Protein AF-A0A420BUR4-F1 (afdb_monomer)

Radius of gyration: 21.05 Å; Cα contacts (8 Å, |Δi|>4): 102; chains: 1; bounding box: 22×32×71 Å

Mean predicted aligned error: 13.86 Å

Sequence (83 aa):
MAGHQSADQKAQDAAAKKAAEPQLAGEKAAAEQLQVIGPVAVLPLNSGGERYAYRGAPVSSDEYTDEGIEHAKAIGLVGKPKK

Solvent-accessible surface area (backbone atoms only — not comparable to full-atom values): 4800 Å² total; per-residue (Å²): 142,87,85,70,72,74,63,61,57,58,56,53,57,55,52,56,55,64,60,50,55,62,51,55,52,53,54,53,52,66,73,53,55,27,17,26,70,27,78,61,36,80,35,38,29,68,89,58,66,72,45,81,38,44,52,70,33,80,45,48,69,87,58,26,34,60,69,39,51,52,51,34,36,76,74,56,25,31,38,77,68,82,130

Structure (mmCIF, N/CA/C/O backbone):
data_AF-A0A420BUR4-F1
#
_entry.id   AF-A0A420BUR4-F1
#
loop_
_atom_site.group_PDB
_atom_site.id
_atom_site.type_symbol
_atom_site.label_atom_id
_atom_site.label_alt_id
_atom_site.label_comp_id
_atom_site.label_asym_id
_atom_site.label_entity_id
_atom_site.label_seq_id
_atom_site.pdbx_PDB_ins_code
_atom_site.Cartn_x
_atom_site.Cartn_y
_atom_site.Cartn_z
_atom_site.occupancy
_atom_site.B_iso_or_equiv
_atom_site.auth_seq_id
_atom_site.auth_comp_id
_atom_site.auth_asym_id
_atom_site.auth_atom_id
_atom_site.pdbx_PDB_model_num
ATOM 1 N N . MET A 1 1 ? 7.155 -18.348 61.079 1.00 47.78 1 MET A N 1
ATOM 2 C CA . MET A 1 1 ? 6.938 -17.201 60.171 1.00 47.78 1 MET A CA 1
ATOM 3 C C . MET A 1 1 ? 7.098 -17.691 58.738 1.00 47.78 1 MET A C 1
ATOM 5 O O . MET A 1 1 ? 8.218 -17.789 58.267 1.00 47.78 1 MET A O 1
ATOM 9 N N . ALA A 1 2 ? 6.014 -18.082 58.072 1.00 50.28 2 ALA A N 1
ATOM 10 C CA . ALA A 1 2 ? 6.051 -18.523 56.676 1.00 50.28 2 ALA A CA 1
ATOM 11 C C . ALA A 1 2 ? 4.784 -18.001 55.995 1.00 50.28 2 ALA A C 1
ATOM 13 O O . ALA A 1 2 ? 3.740 -18.639 56.038 1.00 50.28 2 ALA A O 1
ATOM 14 N N . GLY A 1 3 ? 4.848 -16.770 55.489 1.00 52.91 3 GLY A N 1
ATOM 15 C CA . GLY A 1 3 ? 3.683 -16.074 54.937 1.00 52.91 3 GLY A CA 1
ATOM 16 C C . GLY A 1 3 ? 4.010 -15.114 53.798 1.00 52.91 3 GLY A C 1
ATOM 17 O O . GLY A 1 3 ? 3.207 -14.239 53.511 1.00 52.91 3 GLY A O 1
ATOM 18 N N . HIS A 1 4 ? 5.174 -15.249 53.155 1.00 44.91 4 HIS A N 1
ATOM 19 C CA . HIS A 1 4 ? 5.615 -14.301 52.122 1.00 44.91 4 HIS A CA 1
ATOM 20 C C . HIS A 1 4 ? 5.661 -14.879 50.699 1.00 44.91 4 HIS A C 1
ATOM 22 O O . HIS A 1 4 ? 5.955 -14.143 49.768 1.00 44.91 4 HIS A O 1
ATOM 28 N N . GLN A 1 5 ? 5.337 -16.159 50.480 1.00 52.97 5 GLN A N 1
ATOM 29 C CA . GLN A 1 5 ? 5.503 -16.773 49.150 1.00 52.97 5 GLN A CA 1
ATOM 30 C C . GLN A 1 5 ? 4.338 -16.533 48.171 1.00 52.97 5 GLN A C 1
ATOM 32 O O . GLN A 1 5 ? 4.524 -16.704 46.970 1.00 52.97 5 GLN A O 1
ATOM 37 N N . SER A 1 6 ? 3.165 -16.083 48.630 1.00 53.25 6 SER A N 1
ATOM 38 C CA . SER A 1 6 ? 1.981 -15.961 47.756 1.00 53.25 6 SER A CA 1
ATOM 39 C C . SER A 1 6 ? 1.855 -14.619 47.018 1.00 53.25 6 SER A C 1
ATOM 41 O O . SER A 1 6 ? 1.060 -14.515 46.085 1.00 53.25 6 SER A O 1
ATOM 43 N N . ALA A 1 7 ? 2.608 -13.586 47.414 1.00 52.00 7 ALA A N 1
ATOM 44 C CA . ALA A 1 7 ? 2.585 -12.278 46.747 1.00 52.00 7 ALA A CA 1
ATOM 45 C C . ALA A 1 7 ? 3.525 -12.237 45.530 1.00 52.00 7 ALA A C 1
ATOM 47 O O . ALA A 1 7 ? 3.156 -11.709 44.481 1.00 52.00 7 ALA A O 1
ATOM 48 N N . ASP A 1 8 ? 4.691 -12.878 45.644 1.00 50.56 8 ASP A N 1
ATOM 49 C CA . ASP A 1 8 ? 5.704 -12.939 44.585 1.00 50.56 8 ASP A CA 1
ATOM 50 C C . ASP A 1 8 ? 5.236 -13.745 43.364 1.00 50.56 8 ASP A C 1
ATOM 52 O O . ASP A 1 8 ? 5.448 -13.343 42.221 1.00 50.56 8 ASP A O 1
ATOM 56 N N . GLN A 1 9 ? 4.498 -14.839 43.582 1.00 54.62 9 GLN A N 1
ATOM 57 C CA . GLN A 1 9 ? 3.968 -15.658 42.484 1.00 54.62 9 GLN A CA 1
ATOM 58 C C . GLN A 1 9 ? 2.897 -14.934 41.655 1.00 54.62 9 GLN A C 1
ATOM 60 O O . GLN A 1 9 ? 2.809 -15.137 40.445 1.00 54.62 9 GLN A O 1
ATOM 65 N N . LYS A 1 10 ? 2.106 -14.046 42.271 1.00 52.53 10 LYS A N 1
ATOM 66 C CA . LYS A 1 10 ? 1.043 -13.309 41.568 1.00 52.53 10 LYS A CA 1
ATOM 67 C C . LYS A 1 10 ? 1.595 -12.188 40.678 1.00 52.53 10 LYS A C 1
ATOM 69 O O . LYS A 1 10 ? 0.983 -11.854 39.667 1.00 52.53 10 LYS A O 1
ATOM 74 N N . ALA A 1 11 ? 2.754 -11.633 41.035 1.00 49.75 11 ALA A N 1
ATOM 75 C CA . ALA A 1 11 ? 3.452 -10.630 40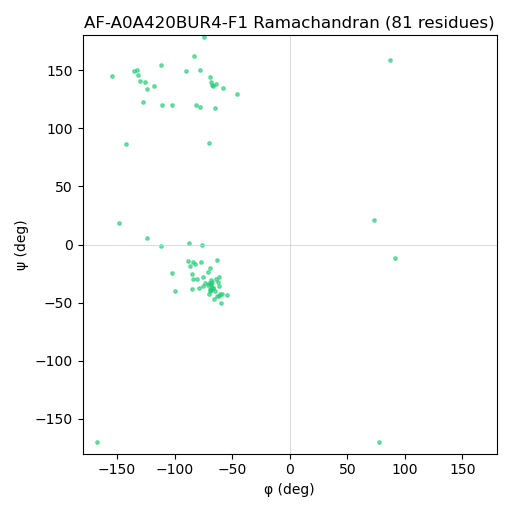.233 1.00 49.75 11 ALA A CA 1
ATOM 76 C C . ALA A 1 11 ? 4.121 -11.242 38.988 1.00 49.75 11 ALA A C 1
ATOM 78 O O . ALA A 1 11 ? 4.157 -10.611 37.931 1.00 49.75 11 ALA A O 1
ATOM 79 N N . GLN A 1 12 ? 4.597 -12.486 39.089 1.00 52.28 12 GLN A N 1
ATOM 80 C CA . GLN A 1 12 ? 5.274 -13.173 37.986 1.00 52.28 12 GLN A CA 1
ATOM 81 C C . GLN A 1 12 ? 4.297 -13.653 36.893 1.00 52.28 12 GLN A C 1
ATOM 83 O O . GLN A 1 12 ? 4.607 -13.526 35.709 1.00 52.28 12 GLN A O 1
ATOM 88 N N . ASP A 1 13 ? 3.085 -14.093 37.251 1.00 51.78 13 ASP A N 1
ATOM 89 C CA . ASP A 1 13 ? 2.061 -14.508 36.269 1.00 51.78 13 ASP A CA 1
ATOM 90 C C . ASP A 1 13 ? 1.510 -13.323 35.443 1.00 51.78 13 ASP A C 1
ATOM 92 O O . ASP A 1 13 ? 1.260 -13.431 34.240 1.00 51.78 13 ASP A O 1
ATOM 96 N N . ALA A 1 14 ? 1.408 -12.139 36.060 1.00 52.88 14 ALA A N 1
ATOM 97 C CA . ALA A 1 14 ? 0.985 -10.915 35.379 1.00 52.88 14 ALA A CA 1
ATOM 98 C C . ALA A 1 14 ? 2.037 -10.394 34.379 1.00 52.88 14 ALA A C 1
ATOM 100 O O . ALA A 1 14 ? 1.683 -9.849 33.330 1.00 52.88 14 ALA A O 1
ATOM 101 N N . ALA A 1 15 ? 3.327 -10.588 34.672 1.00 51.56 15 ALA A N 1
ATOM 102 C CA . ALA A 1 15 ? 4.417 -10.212 33.773 1.00 51.56 15 ALA A CA 1
ATOM 103 C C . ALA A 1 15 ? 4.486 -11.122 32.534 1.00 51.56 15 ALA A C 1
ATOM 105 O O . ALA A 1 15 ? 4.752 -10.637 31.433 1.00 51.56 15 ALA A O 1
ATOM 106 N N . ALA A 1 16 ? 4.174 -12.414 32.686 1.00 52.59 16 ALA A N 1
ATOM 107 C CA . ALA A 1 16 ? 4.137 -13.362 31.574 1.00 52.59 16 ALA A CA 1
ATOM 108 C C . ALA A 1 16 ? 2.984 -13.078 30.592 1.00 52.59 16 ALA A C 1
ATOM 110 O O . ALA A 1 16 ? 3.180 -13.150 29.380 1.00 52.59 16 ALA A O 1
ATOM 111 N N . LYS A 1 17 ? 1.802 -12.668 31.083 1.00 49.75 17 LYS A N 1
ATOM 112 C CA . LYS A 1 17 ? 0.683 -12.271 30.205 1.00 49.75 17 LYS A CA 1
ATOM 113 C C . LYS A 1 17 ? 0.954 -10.977 29.434 1.00 49.75 17 LYS A C 1
ATOM 115 O O . LYS A 1 17 ? 0.671 -10.915 28.241 1.00 49.75 17 LYS A O 1
ATOM 120 N N . LYS A 1 18 ? 1.591 -9.988 30.069 1.00 47.84 18 LYS A N 1
ATOM 121 C CA . LYS A 1 18 ? 1.904 -8.696 29.434 1.00 47.84 18 LYS A CA 1
ATOM 122 C C . LYS A 1 18 ? 2.980 -8.790 28.342 1.00 47.84 18 LYS A C 1
ATOM 124 O O . LYS A 1 18 ? 3.067 -7.906 27.497 1.00 47.84 18 LYS A O 1
ATOM 129 N N . ALA A 1 19 ? 3.797 -9.845 28.351 1.00 48.19 19 ALA A N 1
ATOM 130 C CA . ALA A 1 19 ? 4.820 -10.099 27.334 1.00 48.19 19 ALA A CA 1
ATOM 131 C C . ALA A 1 19 ? 4.296 -10.876 26.109 1.00 48.19 19 ALA A C 1
ATOM 133 O O . ALA A 1 19 ? 4.913 -10.815 25.048 1.00 48.19 19 ALA A O 1
ATOM 134 N N . ALA A 1 20 ? 3.147 -11.550 26.221 1.00 47.94 20 ALA A N 1
ATOM 135 C CA . ALA A 1 20 ? 2.517 -12.250 25.099 1.00 47.94 20 ALA A CA 1
ATOM 136 C C . ALA A 1 20 ? 1.652 -11.323 24.218 1.00 47.94 20 ALA A C 1
ATOM 138 O O . ALA A 1 20 ? 1.561 -11.528 23.008 1.00 47.94 20 ALA A O 1
ATOM 139 N N . GLU A 1 21 ? 1.064 -10.262 24.784 1.00 45.75 21 GLU A N 1
ATOM 140 C CA . GLU A 1 21 ? 0.303 -9.251 24.028 1.00 45.75 21 GLU A CA 1
ATOM 141 C C . GLU A 1 21 ? 1.118 -8.490 22.953 1.00 45.75 21 GLU A C 1
ATOM 143 O O . GLU A 1 21 ? 0.615 -8.357 21.834 1.00 45.75 21 GLU A O 1
ATOM 148 N N . PRO A 1 22 ? 2.371 -8.038 23.181 1.00 49.53 22 PRO A N 1
ATOM 149 C CA . PRO A 1 22 ? 3.142 -7.358 22.137 1.00 49.53 22 PRO A CA 1
ATOM 150 C C . PRO A 1 22 ? 3.600 -8.301 21.015 1.00 49.53 22 PRO A C 1
ATOM 152 O O . PRO A 1 22 ? 3.821 -7.845 19.894 1.00 49.53 22 PRO A O 1
ATOM 155 N N . GLN A 1 23 ? 3.721 -9.607 21.275 1.00 46.81 23 GLN A N 1
ATOM 156 C CA . GLN A 1 23 ? 4.110 -10.580 20.247 1.00 46.81 23 GLN A CA 1
ATOM 157 C C . GLN A 1 23 ? 2.941 -10.942 19.326 1.00 46.81 23 GLN A C 1
ATOM 159 O O . GLN A 1 23 ? 3.130 -11.015 18.117 1.00 46.81 23 GLN A O 1
ATOM 164 N N . LEU A 1 24 ? 1.715 -11.044 19.850 1.00 47.88 24 LEU A N 1
ATOM 165 C CA . LEU A 1 24 ? 0.512 -11.193 19.020 1.00 47.88 24 LEU A CA 1
ATOM 166 C C . LEU A 1 24 ? 0.203 -9.927 18.203 1.00 47.88 24 LEU A C 1
ATOM 168 O O . LEU A 1 24 ? -0.304 -10.038 17.088 1.00 47.88 24 LEU A O 1
ATOM 172 N N . ALA A 1 25 ? 0.548 -8.735 18.705 1.00 45.25 25 ALA A N 1
ATOM 173 C CA . ALA A 1 25 ? 0.472 -7.494 17.931 1.00 45.25 25 ALA A CA 1
ATOM 174 C C . ALA A 1 25 ? 1.530 -7.441 16.810 1.00 45.25 25 ALA 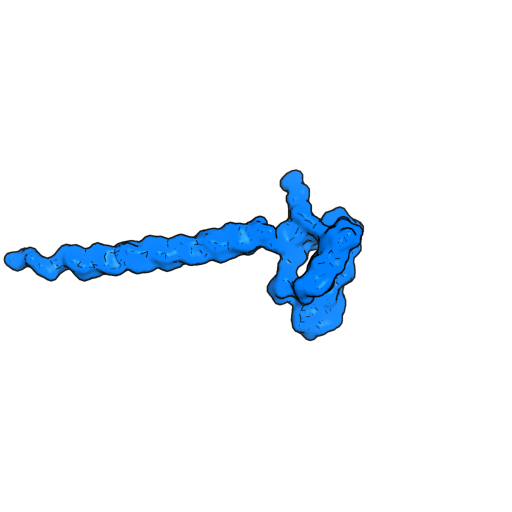A C 1
ATOM 176 O O . ALA A 1 25 ? 1.215 -7.041 15.691 1.00 45.25 25 ALA A O 1
ATOM 177 N N . GLY A 1 26 ? 2.756 -7.906 17.072 1.00 42.16 26 GLY A N 1
ATOM 178 C CA . GLY A 1 26 ? 3.816 -8.008 16.063 1.00 42.16 26 GLY A CA 1
ATOM 179 C C . GLY A 1 26 ? 3.543 -9.064 14.986 1.00 42.16 26 GLY A C 1
ATOM 180 O O . GLY A 1 26 ? 3.858 -8.852 13.818 1.00 42.16 26 GLY A O 1
ATOM 181 N N . GLU A 1 27 ? 2.899 -10.175 15.345 1.00 42.00 27 GLU A N 1
ATOM 182 C CA . GLU A 1 27 ? 2.575 -11.252 14.403 1.00 42.00 27 GLU A CA 1
ATOM 183 C C . GLU A 1 27 ? 1.260 -10.994 13.636 1.00 42.00 27 GLU A C 1
ATOM 185 O O . GLU A 1 27 ? 1.139 -11.400 12.481 1.00 42.00 27 GLU A O 1
ATOM 190 N N . LYS A 1 28 ? 0.325 -10.201 14.192 1.00 40.69 28 LYS A N 1
ATOM 191 C CA . LYS A 1 28 ? -0.760 -9.578 13.406 1.00 40.69 28 LYS A CA 1
ATOM 192 C C . LYS A 1 28 ? -0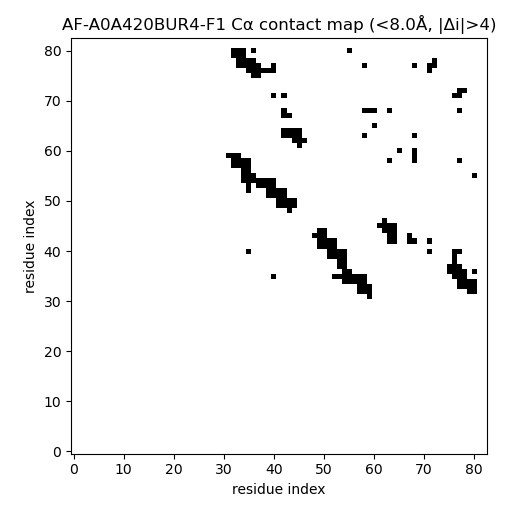.247 -8.487 12.462 1.00 40.69 28 LYS A C 1
ATOM 194 O O . LYS A 1 28 ? -0.677 -8.453 11.317 1.00 40.69 28 LYS A O 1
ATOM 199 N N . ALA A 1 29 ? 0.732 -7.680 12.875 1.00 45.97 29 ALA A N 1
ATOM 200 C CA . ALA A 1 29 ? 1.397 -6.734 11.974 1.00 45.97 29 ALA A CA 1
ATOM 201 C C . ALA A 1 29 ? 2.162 -7.448 10.839 1.00 45.97 29 ALA A C 1
ATOM 203 O O . ALA A 1 29 ? 2.260 -6.929 9.730 1.00 45.97 29 ALA A O 1
ATOM 204 N N . ALA A 1 30 ? 2.657 -8.667 11.074 1.00 43.34 30 ALA A N 1
ATOM 205 C CA . ALA A 1 30 ? 3.284 -9.497 10.045 1.00 43.34 30 ALA A CA 1
ATOM 206 C C . ALA A 1 30 ? 2.277 -10.175 9.090 1.00 43.34 30 ALA A C 1
ATOM 208 O O . ALA A 1 30 ? 2.669 -10.629 8.013 1.00 43.34 30 ALA A O 1
ATOM 209 N N . ALA A 1 31 ? 0.986 -10.223 9.438 1.00 45.59 31 ALA A N 1
ATOM 210 C CA . ALA A 1 31 ? -0.068 -10.738 8.564 1.00 45.59 31 ALA A CA 1
ATOM 211 C C . ALA A 1 31 ? -0.565 -9.702 7.529 1.00 45.59 31 ALA A C 1
ATOM 213 O O . ALA A 1 31 ? -1.161 -10.099 6.525 1.00 45.59 31 ALA A O 1
ATOM 214 N N . GLU A 1 32 ? -0.275 -8.408 7.722 1.00 54.72 32 GLU A N 1
ATOM 215 C CA . GLU A 1 32 ? -0.830 -7.295 6.926 1.00 54.72 32 GLU A CA 1
ATOM 216 C C . GLU A 1 32 ? 0.217 -6.383 6.270 1.00 54.72 32 GLU A C 1
ATOM 218 O O . GLU A 1 32 ? -0.146 -5.400 5.630 1.00 54.72 32 GLU A O 1
ATOM 223 N N . GLN A 1 33 ? 1.512 -6.708 6.352 1.00 71.69 33 GLN A N 1
ATOM 224 C CA . GLN A 1 33 ? 2.543 -5.982 5.601 1.00 71.69 33 GLN A CA 1
ATOM 225 C C . GLN A 1 33 ? 2.417 -6.279 4.111 1.00 71.69 33 GLN A C 1
ATOM 227 O O . GLN A 1 33 ? 3.025 -7.197 3.554 1.00 71.69 33 GLN A O 1
ATOM 232 N N . LEU A 1 34 ? 1.581 -5.487 3.464 1.00 88.81 34 LEU A N 1
ATOM 233 C CA . LEU A 1 34 ? 1.511 -5.417 2.031 1.00 88.81 34 LEU A CA 1
ATOM 234 C C . LEU A 1 34 ? 2.679 -4.579 1.517 1.00 88.81 34 LEU A C 1
ATOM 236 O O . LEU A 1 34 ? 3.192 -3.681 2.181 1.00 88.81 34 LEU A O 1
ATOM 240 N N . GLN A 1 35 ? 3.122 -4.899 0.314 1.00 94.31 35 GLN A N 1
ATOM 241 C CA . GLN A 1 35 ? 4.193 -4.192 -0.356 1.00 94.31 35 GLN A CA 1
ATOM 242 C C . GLN A 1 35 ? 3.751 -3.867 -1.770 1.00 94.31 35 GLN A C 1
ATOM 244 O O . GLN A 1 35 ? 3.056 -4.657 -2.417 1.00 94.31 35 GLN A O 1
ATOM 249 N N . VAL A 1 36 ? 4.184 -2.723 -2.282 1.00 94.81 36 VAL A N 1
AT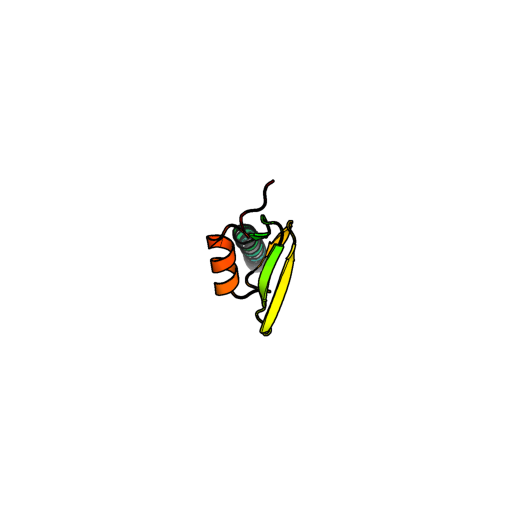OM 250 C CA . VAL A 1 36 ? 4.009 -2.417 -3.698 1.00 94.81 36 VAL A CA 1
ATOM 251 C C . VAL A 1 36 ? 4.834 -3.409 -4.521 1.00 94.81 36 VAL A C 1
ATOM 253 O O . VAL A 1 36 ? 6.062 -3.456 -4.427 1.00 94.81 36 VAL A O 1
ATOM 256 N N . ILE A 1 37 ? 4.159 -4.211 -5.338 1.00 94.50 37 ILE A N 1
ATOM 257 C CA . ILE A 1 37 ? 4.769 -5.188 -6.249 1.00 94.50 37 ILE A CA 1
ATOM 258 C C . ILE A 1 37 ? 4.802 -4.688 -7.698 1.00 94.50 37 ILE A C 1
ATOM 260 O O . ILE A 1 37 ? 5.663 -5.125 -8.467 1.00 94.50 37 ILE A O 1
ATOM 264 N N . GLY A 1 38 ? 3.894 -3.771 -8.053 1.00 88.31 38 GLY A N 1
ATOM 265 C CA . GLY A 1 38 ? 3.871 -3.065 -9.334 1.00 88.31 38 GLY A CA 1
ATOM 266 C C . GLY A 1 38 ? 4.953 -1.978 -9.433 1.00 88.31 38 GLY A C 1
ATOM 267 O O . GLY A 1 38 ? 5.710 -1.777 -8.485 1.00 88.31 38 GLY A O 1
ATOM 268 N N . PRO A 1 39 ? 5.061 -1.270 -10.572 1.00 90.50 39 PRO A N 1
ATOM 269 C CA . PRO A 1 39 ? 6.043 -0.195 -10.743 1.00 90.50 39 PRO A CA 1
ATOM 270 C C . PRO A 1 39 ? 5.799 0.974 -9.775 1.00 90.50 39 PRO A C 1
ATOM 272 O O . PRO A 1 39 ? 6.736 1.463 -9.142 1.00 90.50 39 PRO A O 1
ATOM 275 N N . VAL A 1 40 ? 4.538 1.387 -9.637 1.00 93.38 40 VAL A N 1
ATOM 276 C CA . VAL A 1 40 ? 4.082 2.427 -8.714 1.00 93.38 40 VAL A CA 1
ATOM 277 C C . VAL A 1 40 ? 2.612 2.179 -8.370 1.00 93.38 40 VAL A C 1
ATOM 279 O O . VAL A 1 40 ? 1.850 1.720 -9.222 1.00 93.38 40 VAL A O 1
ATOM 282 N N . ALA A 1 41 ? 2.223 2.473 -7.135 1.00 94.25 41 ALA A N 1
ATOM 283 C CA . ALA A 1 41 ? 0.843 2.525 -6.677 1.00 94.25 41 ALA A CA 1
ATOM 284 C C . ALA A 1 41 ? 0.529 3.947 -6.207 1.00 94.25 41 ALA A C 1
ATOM 286 O O . ALA A 1 41 ? 1.344 4.563 -5.525 1.00 94.25 41 ALA A O 1
ATOM 287 N N . VAL A 1 42 ? -0.637 4.468 -6.574 1.00 95.88 42 VAL A N 1
ATOM 288 C CA . VAL A 1 42 ? -1.171 5.704 -5.995 1.00 95.88 42 VAL A CA 1
ATOM 289 C C . VAL A 1 42 ? -2.224 5.286 -4.993 1.00 95.88 42 VAL A C 1
ATOM 291 O O . VAL A 1 42 ? -3.160 4.573 -5.354 1.00 95.88 42 VAL A O 1
ATOM 294 N N . LEU A 1 43 ? -2.017 5.653 -3.734 1.00 95.56 43 LEU A N 1
ATOM 295 C CA . LEU A 1 43 ? -2.871 5.228 -2.638 1.00 95.56 43 LEU A CA 1
ATOM 296 C C . LEU A 1 43 ? -3.408 6.455 -1.887 1.00 95.56 43 LEU A C 1
ATOM 298 O O . LEU A 1 43 ? -2.623 7.355 -1.562 1.00 95.56 43 LEU A O 1
ATOM 302 N N . PRO A 1 44 ? -4.718 6.491 -1.592 1.00 96.25 44 PRO A N 1
ATOM 303 C CA . PRO A 1 44 ? -5.300 7.510 -0.739 1.00 96.25 44 PRO A CA 1
ATOM 304 C C . PRO A 1 44 ? -4.785 7.374 0.694 1.00 96.25 44 PRO A C 1
ATOM 306 O O . PRO A 1 44 ? -4.690 6.270 1.235 1.00 96.25 44 PRO A O 1
ATOM 309 N N . LEU A 1 45 ? -4.451 8.507 1.305 1.00 95.94 45 LEU A N 1
ATOM 310 C CA . LEU A 1 45 ? -3.989 8.575 2.689 1.00 95.94 45 LEU A CA 1
ATOM 311 C C . LEU A 1 45 ? -5.166 8.753 3.648 1.00 95.94 45 LEU A C 1
ATOM 313 O O . LEU A 1 45 ? -6.119 9.472 3.345 1.00 95.94 45 LEU A O 1
ATOM 317 N N . ASN A 1 46 ? -5.036 8.219 4.861 1.00 92.31 46 ASN A N 1
ATOM 318 C CA . ASN A 1 46 ? -6.010 8.451 5.935 1.00 92.31 46 ASN A CA 1
ATOM 319 C C . ASN A 1 46 ? -6.122 9.935 6.326 1.00 92.31 46 ASN A C 1
ATOM 321 O O . ASN A 1 46 ? -7.180 10.399 6.744 1.00 92.31 46 ASN A O 1
ATOM 325 N N . SER A 1 47 ? -5.045 10.710 6.153 1.00 92.88 47 SER A N 1
ATOM 326 C CA . SER A 1 47 ? -5.031 12.165 6.366 1.00 92.88 47 SER A CA 1
ATOM 327 C C . SER A 1 47 ? -5.697 12.968 5.239 1.00 92.88 47 SER A C 1
ATOM 329 O O . SER A 1 47 ? -5.712 14.197 5.297 1.00 92.88 47 SER A O 1
ATOM 331 N N . GLY A 1 48 ? -6.200 12.297 4.199 1.00 91.12 48 GLY A N 1
ATOM 332 C CA . GLY A 1 48 ?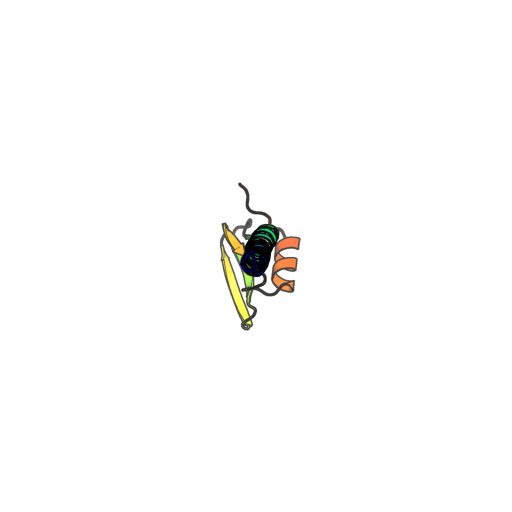 -6.662 12.910 2.960 1.00 91.12 48 GLY A CA 1
ATOM 333 C C . GLY A 1 48 ? -5.543 13.095 1.930 1.00 91.12 48 GLY A C 1
ATOM 334 O O . GLY A 1 48 ? -4.354 13.120 2.258 1.00 91.12 48 GLY A O 1
ATOM 335 N N . GLY A 1 49 ? -5.945 13.231 0.663 1.00 94.56 49 GLY A N 1
ATOM 336 C CA . GLY A 1 49 ? -5.031 13.276 -0.480 1.00 94.56 49 GLY A CA 1
ATOM 337 C C . GLY A 1 49 ? -4.509 11.895 -0.885 1.00 94.56 49 GLY A C 1
ATOM 338 O O . GLY A 1 49 ? -4.992 10.867 -0.416 1.00 94.56 49 GLY A O 1
ATOM 339 N N . GLU A 1 50 ? -3.513 11.879 -1.770 1.00 95.44 50 GLU A N 1
ATOM 340 C CA . GLU A 1 50 ? -2.943 10.657 -2.345 1.00 95.44 50 GLU A CA 1
ATOM 341 C C . GLU A 1 50 ? -1.412 10.691 -2.294 1.00 95.44 50 GLU A C 1
ATOM 343 O O . GLU A 1 50 ? -0.794 11.758 -2.371 1.00 95.44 50 GLU A O 1
ATOM 348 N N . ARG A 1 51 ? -0.783 9.516 -2.196 1.00 95.31 51 ARG A N 1
ATOM 349 C CA . ARG A 1 51 ? 0.676 9.368 -2.232 1.00 95.31 51 ARG A CA 1
ATOM 350 C C . ARG A 1 51 ? 1.094 8.299 -3.233 1.00 95.31 51 ARG A C 1
ATOM 352 O O . ARG A 1 51 ? 0.481 7.240 -3.339 1.00 95.31 51 ARG A O 1
ATOM 359 N N . TYR A 1 52 ? 2.182 8.590 -3.942 1.00 95.75 52 TYR A N 1
ATOM 360 C CA . TYR A 1 52 ? 2.858 7.642 -4.820 1.00 95.75 52 TYR A CA 1
ATOM 361 C C . TYR A 1 52 ? 3.773 6.736 -3.992 1.00 95.75 52 TYR A C 1
ATOM 363 O O . TYR A 1 52 ? 4.713 7.209 -3.353 1.00 95.75 52 TYR A O 1
ATOM 371 N N . ALA A 1 53 ? 3.516 5.435 -4.039 1.00 94.00 53 ALA A N 1
ATOM 372 C CA . ALA A 1 53 ? 4.315 4.394 -3.418 1.00 94.00 53 ALA A CA 1
ATOM 373 C C . ALA A 1 53 ? 5.004 3.569 -4.514 1.00 94.00 53 ALA A C 1
ATOM 375 O O . ALA A 1 53 ? 4.358 2.986 -5.384 1.00 94.00 53 ALA A O 1
ATOM 376 N 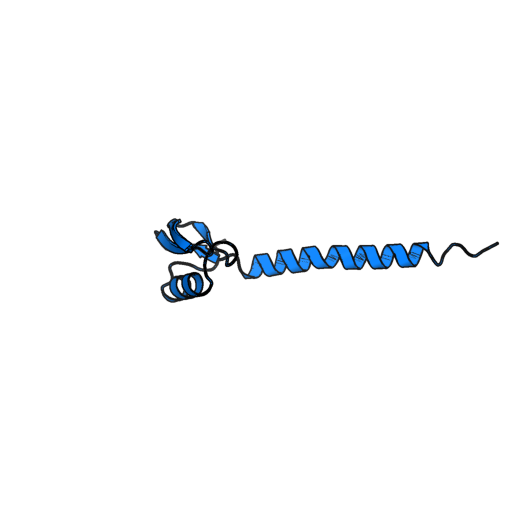N . TYR A 1 54 ? 6.333 3.540 -4.500 1.00 95.06 54 TYR A N 1
ATOM 377 C CA . TYR A 1 54 ? 7.123 2.805 -5.488 1.00 95.06 54 TYR A CA 1
ATOM 378 C C . TYR A 1 54 ? 7.259 1.336 -5.116 1.00 95.06 54 TYR A C 1
ATOM 380 O O . TYR A 1 54 ? 7.083 0.961 -3.958 1.00 95.06 54 TYR A O 1
ATOM 388 N N . ARG A 1 55 ? 7.625 0.506 -6.096 1.00 94.31 55 ARG A N 1
ATOM 389 C CA . ARG A 1 55 ? 7.913 -0.911 -5.873 1.00 94.31 55 ARG A CA 1
ATOM 390 C C . ARG A 1 55 ? 8.809 -1.123 -4.653 1.00 94.31 55 ARG A C 1
ATOM 392 O O . ARG A 1 55 ? 9.876 -0.527 -4.544 1.00 94.31 55 ARG A O 1
ATOM 399 N N . GLY A 1 56 ? 8.387 -2.012 -3.766 1.00 90.19 56 GLY A N 1
ATOM 400 C CA . GLY A 1 56 ? 9.088 -2.302 -2.525 1.00 90.19 56 GLY A CA 1
ATOM 401 C C . GLY A 1 56 ? 8.630 -1.460 -1.328 1.00 90.19 56 GLY A C 1
ATOM 402 O O . GLY A 1 56 ? 8.982 -1.794 -0.197 1.00 90.19 56 GLY A O 1
ATOM 403 N N . ALA A 1 57 ? 7.833 -0.410 -1.534 1.00 92.44 57 ALA A N 1
ATOM 404 C CA . ALA A 1 57 ? 7.312 0.392 -0.436 1.00 92.44 57 ALA A CA 1
ATOM 405 C C . ALA A 1 57 ? 6.316 -0.419 0.412 1.00 92.44 57 ALA A C 1
ATOM 407 O O . ALA A 1 57 ? 5.481 -1.132 -0.160 1.00 92.44 57 ALA A O 1
ATOM 408 N N . PRO A 1 58 ? 6.394 -0.322 1.751 1.00 92.25 58 PRO A N 1
ATOM 409 C CA . PRO A 1 58 ?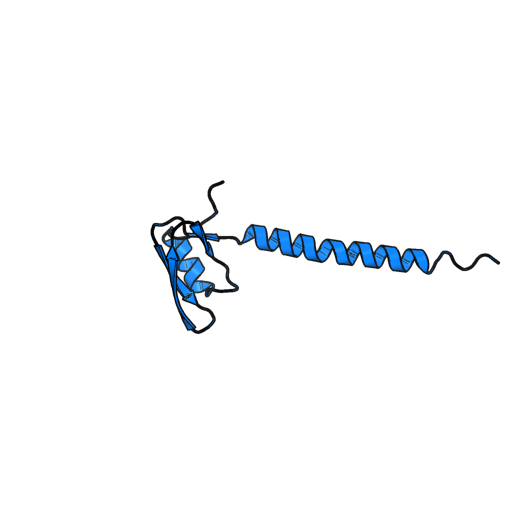 5.404 -0.917 2.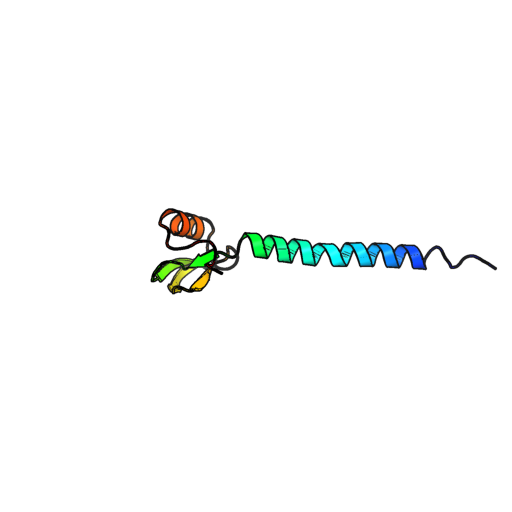633 1.00 92.25 58 PRO A CA 1
ATOM 410 C C . PRO A 1 58 ? 4.069 -0.178 2.506 1.00 92.25 58 PRO A C 1
ATOM 412 O O . PRO A 1 58 ? 4.028 1.040 2.335 1.00 92.25 58 PRO A O 1
ATOM 415 N N . VAL A 1 59 ? 2.982 -0.931 2.608 1.00 91.81 59 VAL A N 1
ATOM 416 C CA . VAL A 1 59 ? 1.607 -0.439 2.579 1.00 91.81 59 VAL A CA 1
ATOM 417 C C . VAL A 1 59 ? 0.896 -0.994 3.809 1.00 91.81 59 VAL A C 1
ATOM 419 O O . VAL A 1 59 ? 0.866 -2.208 4.005 1.00 91.81 59 VAL A O 1
ATOM 422 N N . SER A 1 60 ? 0.353 -0.098 4.633 1.00 90.25 60 SER A N 1
ATOM 423 C CA . SER A 1 60 ? -0.414 -0.427 5.840 1.00 90.25 60 SER A CA 1
ATOM 424 C C . SER A 1 60 ? -1.670 0.433 5.924 1.00 90.25 60 SER A C 1
ATOM 426 O O . SER A 1 60 ? -1.640 1.602 5.521 1.00 90.25 60 SER A O 1
ATOM 428 N N . SER A 1 61 ? -2.723 -0.126 6.518 1.00 89.75 61 SER A N 1
ATOM 429 C CA . SER A 1 61 ? -3.970 0.568 6.849 1.00 89.75 61 SER A CA 1
ATOM 430 C C . SER A 1 61 ? -3.788 1.698 7.872 1.00 89.75 61 SER A C 1
ATOM 432 O O . SER A 1 61 ? -4.669 2.537 8.019 1.00 89.75 61 SER A O 1
ATOM 434 N N . ASP A 1 62 ? -2.640 1.782 8.558 1.00 88.94 62 ASP A N 1
ATOM 435 C CA . ASP A 1 62 ? -2.300 2.935 9.408 1.00 88.94 62 ASP A CA 1
ATOM 436 C C . ASP A 1 62 ? -2.082 4.224 8.595 1.00 88.94 62 ASP A C 1
ATOM 438 O O . ASP A 1 62 ? -2.452 5.316 9.029 1.00 88.94 62 ASP A O 1
ATOM 442 N N . GLU A 1 63 ? -1.472 4.114 7.410 1.00 90.19 63 GLU A N 1
ATOM 443 C CA . GLU A 1 63 ? -1.107 5.265 6.569 1.00 90.19 63 GLU A CA 1
ATOM 444 C C . GLU A 1 63 ? -2.122 5.500 5.442 1.00 90.19 63 GLU A C 1
ATOM 446 O O . GLU A 1 63 ? -2.477 6.646 5.144 1.00 90.19 63 GLU A O 1
ATOM 451 N N . TYR A 1 64 ? -2.600 4.417 4.833 1.00 94.44 64 TYR A N 1
ATOM 452 C CA . TYR A 1 64 ? -3.487 4.441 3.677 1.00 94.44 64 TYR A CA 1
ATOM 453 C C . TYR A 1 64 ? -4.878 3.940 4.038 1.00 94.44 64 TYR A C 1
ATOM 455 O O . TYR A 1 64 ? -5.039 3.127 4.941 1.00 94.44 64 TYR A O 1
ATOM 463 N N . THR A 1 65 ? -5.878 4.383 3.284 1.00 94.81 65 THR A N 1
ATOM 464 C CA . THR A 1 65 ? -7.256 3.914 3.474 1.00 94.81 65 THR A CA 1
ATOM 465 C C . THR A 1 65 ? -7.387 2.445 3.077 1.00 94.81 65 THR A C 1
ATOM 467 O O . THR A 1 65 ? -6.872 2.064 2.018 1.00 94.81 65 THR A O 1
ATOM 470 N N . ASP A 1 66 ? -8.153 1.660 3.834 1.00 93.31 66 ASP A N 1
ATOM 471 C CA . ASP A 1 66 ? -8.416 0.248 3.525 1.00 93.31 66 ASP A CA 1
ATOM 472 C C . ASP A 1 66 ? -8.979 0.051 2.110 1.00 93.31 66 ASP A C 1
ATOM 474 O O . ASP A 1 66 ? -8.479 -0.783 1.360 1.00 93.31 66 ASP A O 1
ATOM 478 N N . GLU A 1 67 ? -9.932 0.889 1.689 1.00 94.06 67 GLU A N 1
ATOM 479 C CA . GLU A 1 67 ? -10.525 0.834 0.342 1.00 94.06 67 GLU A CA 1
ATOM 480 C C . GLU A 1 67 ? -9.467 1.000 -0.763 1.00 94.06 67 GLU A C 1
ATOM 482 O O . GLU A 1 67 ? -9.456 0.274 -1.760 1.00 94.06 67 GLU A O 1
ATOM 487 N N . GLY A 1 68 ? -8.531 1.934 -0.571 1.00 93.56 68 GLY A N 1
ATOM 488 C CA . GLY A 1 68 ? -7.416 2.159 -1.488 1.00 93.56 68 GLY A CA 1
ATOM 489 C C . GLY A 1 68 ? -6.457 0.971 -1.557 1.00 93.56 68 GLY A C 1
ATOM 490 O O . GLY A 1 68 ? -6.008 0.593 -2.643 1.00 93.56 68 GLY A O 1
ATOM 491 N N . ILE A 1 69 ? -6.177 0.350 -0.411 1.00 93.69 69 ILE A N 1
ATOM 492 C CA . ILE A 1 69 ? -5.341 -0.850 -0.316 1.00 93.69 69 ILE A CA 1
ATOM 493 C C . ILE A 1 69 ? -6.024 -2.036 -1.005 1.00 93.69 69 ILE A C 1
ATOM 495 O O . ILE A 1 69 ? -5.385 -2.734 -1.797 1.00 93.69 69 ILE A O 1
ATOM 499 N N . GLU A 1 70 ? -7.313 -2.264 -0.747 1.00 94.62 70 GLU A N 1
ATOM 500 C CA . GLU A 1 70 ? -8.092 -3.334 -1.372 1.00 94.62 70 GLU A CA 1
ATOM 501 C C . GLU A 1 70 ? -8.166 -3.164 -2.886 1.00 94.62 70 GLU A C 1
ATOM 503 O O . GLU A 1 70 ? -7.913 -4.119 -3.628 1.00 94.62 70 GLU A O 1
ATOM 508 N N . HIS A 1 71 ? -8.419 -1.941 -3.356 1.00 93.88 71 HIS A N 1
ATOM 509 C CA . HIS A 1 71 ? -8.412 -1.633 -4.778 1.00 93.88 71 HIS A CA 1
ATOM 510 C C . HIS A 1 71 ? -7.041 -1.924 -5.399 1.00 93.88 71 HIS A C 1
ATOM 512 O O . HIS A 1 71 ? -6.956 -2.675 -6.372 1.00 93.88 71 HIS A O 1
ATOM 518 N N . ALA A 1 72 ? -5.955 -1.420 -4.802 1.00 93.88 72 ALA A N 1
ATOM 519 C CA . ALA A 1 72 ? -4.591 -1.643 -5.283 1.00 93.88 72 ALA A CA 1
ATOM 520 C C . ALA A 1 72 ? -4.179 -3.124 -5.273 1.00 93.88 72 ALA A C 1
ATOM 522 O O . ALA A 1 72 ? -3.418 -3.573 -6.139 1.00 93.88 72 ALA A O 1
ATOM 523 N N . LYS A 1 73 ? -4.696 -3.901 -4.320 1.00 93.31 73 LYS A N 1
ATOM 524 C CA . LYS A 1 73 ? -4.517 -5.352 -4.250 1.00 93.31 73 LYS A CA 1
ATOM 525 C C . LYS A 1 73 ? -5.285 -6.070 -5.360 1.00 93.31 73 LYS A C 1
ATOM 527 O O . LYS A 1 73 ? -4.722 -6.962 -5.992 1.00 93.31 73 LYS A O 1
ATOM 532 N N . ALA A 1 74 ? -6.527 -5.669 -5.638 1.00 93.50 74 ALA A N 1
ATOM 533 C CA . ALA A 1 74 ? -7.360 -6.263 -6.687 1.00 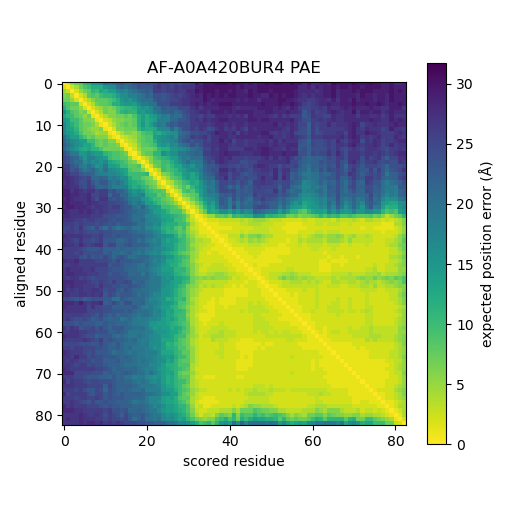93.50 74 ALA A CA 1
ATOM 534 C C . ALA A 1 74 ? -6.749 -6.100 -8.089 1.00 93.50 74 ALA A C 1
ATOM 536 O O . ALA A 1 74 ? -6.812 -7.018 -8.905 1.00 93.50 74 ALA A O 1
ATOM 537 N N . ILE A 1 75 ? -6.093 -4.967 -8.347 1.00 93.62 75 ILE A N 1
ATOM 538 C CA . ILE A 1 75 ? -5.388 -4.694 -9.612 1.00 93.62 75 ILE A CA 1
ATOM 539 C C . ILE A 1 75 ? -3.934 -5.201 -9.632 1.00 93.62 75 ILE A C 1
ATOM 541 O O . ILE A 1 75 ? -3.225 -5.012 -10.619 1.00 93.62 75 ILE A O 1
ATOM 545 N N . GLY A 1 76 ? -3.469 -5.841 -8.554 1.00 93.00 76 GLY A N 1
ATOM 546 C CA . GLY A 1 76 ? -2.138 -6.447 -8.479 1.00 93.00 76 GLY A CA 1
ATOM 547 C C . GLY A 1 76 ? -0.978 -5.453 -8.353 1.00 93.00 76 GLY A C 1
ATOM 548 O O . GLY A 1 76 ? 0.159 -5.808 -8.661 1.00 93.00 76 GLY A O 1
ATOM 549 N N . LEU A 1 77 ? -1.229 -4.220 -7.904 1.00 94.50 77 LEU A N 1
ATOM 550 C CA . LEU A 1 77 ? -0.166 -3.252 -7.608 1.00 94.50 77 LEU A CA 1
ATOM 551 C C . LEU A 1 77 ? 0.469 -3.497 -6.243 1.00 94.50 77 LEU A C 1
ATOM 553 O O . LEU A 1 77 ? 1.655 -3.218 -6.061 1.00 94.50 77 LEU A O 1
ATOM 557 N N . VAL A 1 78 ? -0.306 -4.033 -5.304 1.00 93.81 78 VAL A N 1
ATOM 558 C CA . VAL A 1 78 ? 0.093 -4.276 -3.920 1.00 93.81 78 VAL A CA 1
ATOM 559 C C . VAL A 1 78 ? -0.160 -5.743 -3.567 1.00 93.81 78 VAL A C 1
ATOM 561 O O . VAL A 1 78 ? -1.162 -6.332 -3.966 1.00 93.81 78 VAL A O 1
ATOM 564 N N . GLY A 1 79 ? 0.757 -6.366 -2.832 1.00 91.75 79 GLY A N 1
ATOM 565 C CA . GLY A 1 79 ? 0.653 -7.778 -2.485 1.00 91.75 79 GLY A CA 1
ATOM 566 C C . GLY A 1 79 ? 1.632 -8.201 -1.403 1.00 91.75 79 GLY A C 1
ATOM 567 O O . GLY A 1 79 ? 2.282 -7.373 -0.773 1.00 91.75 79 GLY A O 1
ATOM 568 N N . LYS A 1 80 ? 1.733 -9.513 -1.177 1.00 89.06 80 LYS A N 1
ATOM 569 C CA . LYS A 1 80 ? 2.697 -10.056 -0.214 1.00 89.06 80 LYS A CA 1
ATOM 570 C C . LYS A 1 80 ? 4.130 -9.761 -0.683 1.00 89.06 80 LYS A C 1
ATOM 572 O O . LYS A 1 80 ? 4.407 -9.951 -1.874 1.00 89.06 80 LYS A O 1
ATOM 577 N N . PRO A 1 81 ? 5.038 -9.362 0.223 1.00 80.25 81 PRO A N 1
ATOM 578 C CA . PRO A 1 81 ? 6.440 -9.170 -0.114 1.00 80.25 81 PRO A CA 1
ATOM 579 C C . PRO A 1 81 ? 7.024 -10.476 -0.661 1.00 80.25 81 PRO A C 1
ATOM 581 O O . PRO A 1 81 ? 6.784 -11.563 -0.123 1.00 80.25 81 PRO A O 1
ATOM 584 N N . LYS A 1 82 ? 7.775 -10.384 -1.762 1.00 68.50 82 LYS A N 1
ATOM 585 C CA . LYS A 1 82 ? 8.567 -11.516 -2.253 1.00 68.50 82 LYS A CA 1
ATOM 586 C C . LYS A 1 82 ? 9.818 -11.603 -1.376 1.00 68.50 82 LYS A C 1
ATOM 588 O O . LYS A 1 82 ? 10.558 -10.627 -1.308 1.00 68.50 82 LYS A O 1
ATOM 593 N N . LYS A 1 83 ? 9.971 -12.735 -0.677 1.00 59.31 83 LYS A N 1
ATOM 594 C CA . LYS A 1 83 ? 11.168 -13.088 0.103 1.00 59.31 83 LYS A CA 1
ATOM 595 C C . LYS A 1 83 ? 12.441 -12.964 -0.726 1.00 59.31 83 LYS A C 1
ATOM 597 O O . LYS A 1 83 ? 12.374 -13.298 -1.932 1.00 59.31 83 LYS A O 1
#

Foldseek 3Di:
DPDPPPVVVVVVVVVVVVVVVVVVVVVVVVVFFKFFQDQWAWFAFPVGDIDIHGGGGTDDCNTGPPVRQVVCVVVPRIGDDDD

Nearest PDB structures (foldseek):
  8x0v-assembly1_B  TM=6.224E-01  e=8.316E-01  Stachybotrys sp.
  8d8o-assembly1_B  TM=4.307E-01  e=7.785E+00  Homo sapiens
  4irc-assembly1_F  TM=2.875E-01  e=7.785E+00  Escherichia coli K-12

Secondary structure (DSSP, 8-state):
----HHHHHHHHHHHHHHHHHHHHHHHHHTTS-EEE-SSEEEEEBTTSSEEEEETT-EE-TTTB-HHHHHHHHHTTSEEPPP-

pLDDT: mean 74.98, std 21.45, range [40.69, 96.25]